Protein AF-A0A840NP09-F1 (afdb_monomer)

Mean predicted aligned error: 12.15 Å

Secondary structure (DSSP, 8-state):
---TTTTS-HHHHHHHHHHHHHHTT------TT-HHHHHHHHHHHHHHTT------TTTSTTSSHHHHHHHHHS--

pLDDT: mean 71.6, std 15.47, range [43.38, 91.0]

Radius of gyration: 16.86 Å; Cα contacts (8 Å, |Δi|>4): 39; chains: 1; bounding box: 53×30×27 Å

Nearest PDB structures (foldseek):
  7lc5-assembly1_A  TM=4.067E-01  e=2.789E+00  Thermotoga maritima MSB8
  7pi8-assembly1_w  TM=2.553E-01  e=5.711E+00  Mycoplasmoides pneumoniae M129

Structure (mmCIF, N/CA/C/O backbone):
data_AF-A0A840NP09-F1
#
_entry.id   AF-A0A840NP09-F1
#
loop_
_atom_site.group_PDB
_atom_site.id
_atom_site.type_symbol
_atom_site.label_atom_id
_atom_site.label_alt_id
_atom_site.label_comp_id
_atom_site.label_asym_id
_atom_site.label_entity_id
_atom_site.label_seq_id
_atom_site.pdbx_PDB_ins_code
_atom_site.Cartn_x
_atom_site.Cartn_y
_atom_site.Cartn_z
_atom_site.occupancy
_atom_site.B_iso_or_equiv
_atom_site.auth_seq_id
_atom_site.auth_comp_id
_atom_site.auth_asym_id
_atom_site.auth_atom_id
_atom_sit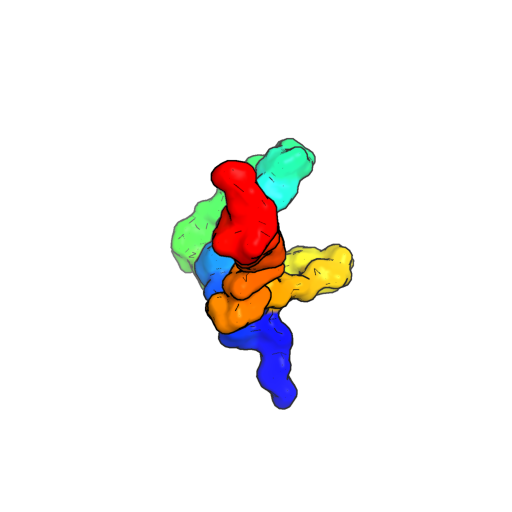e.pdbx_PDB_model_num
ATOM 1 N N . MET A 1 1 ? 5.282 -19.941 -11.002 1.00 43.66 1 MET A N 1
ATOM 2 C CA . MET A 1 1 ? 4.060 -19.520 -10.292 1.00 43.66 1 MET A CA 1
ATOM 3 C C . MET A 1 1 ? 4.126 -18.010 -10.218 1.00 43.66 1 MET A C 1
ATOM 5 O O . MET A 1 1 ? 5.079 -17.514 -9.639 1.00 43.66 1 MET A O 1
ATOM 9 N N . THR A 1 2 ? 3.234 -17.310 -10.912 1.00 51.72 2 THR A N 1
ATOM 10 C CA . THR A 1 2 ? 3.064 -15.851 -10.819 1.00 51.72 2 THR A CA 1
ATOM 11 C C . THR A 1 2 ? 2.630 -15.532 -9.392 1.00 51.72 2 THR A C 1
ATOM 13 O O . THR A 1 2 ? 1.714 -16.180 -8.875 1.00 51.72 2 THR A O 1
ATOM 16 N N . GLU A 1 3 ? 3.328 -14.622 -8.717 1.00 54.38 3 GLU A N 1
ATOM 17 C CA . GLU A 1 3 ? 2.933 -14.230 -7.369 1.00 54.38 3 GLU A CA 1
ATOM 18 C C . GLU A 1 3 ? 1.612 -13.446 -7.454 1.00 54.38 3 GLU A C 1
ATOM 20 O O . GLU A 1 3 ? 1.401 -12.707 -8.416 1.00 54.38 3 GLU A O 1
ATOM 25 N N . PRO A 1 4 ? 0.711 -13.540 -6.456 1.00 56.97 4 PRO A N 1
ATOM 26 C CA . PRO A 1 4 ? -0.570 -12.811 -6.448 1.00 56.97 4 PRO A CA 1
ATOM 27 C C . PRO A 1 4 ? -0.444 -11.286 -6.633 1.00 56.97 4 PRO A C 1
ATOM 29 O O . PRO A 1 4 ? -1.419 -10.600 -6.920 1.00 56.97 4 PRO A O 1
ATOM 32 N N . TRP A 1 5 ? 0.771 -10.768 -6.466 1.00 62.53 5 TRP A N 1
ATOM 33 C CA . TRP A 1 5 ? 1.165 -9.371 -6.561 1.00 62.53 5 TRP A CA 1
ATOM 34 C C . TRP A 1 5 ? 1.443 -8.908 -7.988 1.00 62.53 5 TRP A C 1
ATOM 36 O O . TRP A 1 5 ? 1.511 -7.702 -8.217 1.00 62.53 5 TRP A O 1
A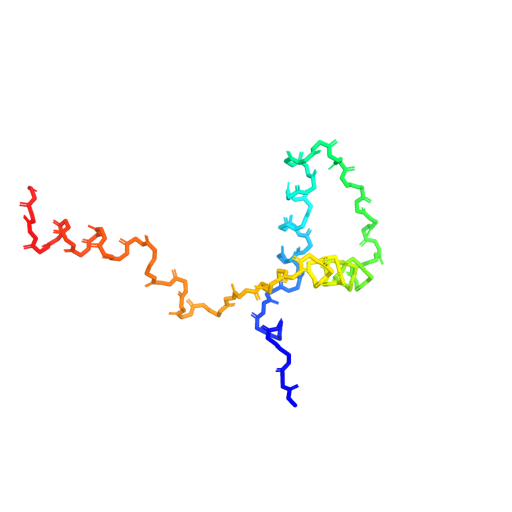TOM 46 N N . ASP A 1 6 ? 1.619 -9.831 -8.937 1.00 63.44 6 ASP A N 1
ATOM 47 C CA . ASP A 1 6 ? 2.030 -9.501 -10.306 1.00 63.44 6 ASP A CA 1
ATOM 48 C C . ASP A 1 6 ? 0.974 -8.669 -11.052 1.00 63.44 6 ASP A C 1
ATOM 50 O O . ASP A 1 6 ? 1.300 -7.977 -12.014 1.00 63.44 6 ASP A O 1
ATOM 54 N N . THR A 1 7 ? -0.279 -8.672 -10.582 1.00 68.00 7 THR A N 1
ATOM 55 C CA . THR A 1 7 ? -1.366 -7.851 -11.138 1.00 68.00 7 THR A CA 1
ATOM 56 C C . THR A 1 7 ? -1.620 -6.552 -10.370 1.00 68.00 7 THR A C 1
ATOM 58 O O . THR A 1 7 ? -2.377 -5.713 -10.856 1.00 68.00 7 THR A O 1
ATOM 61 N N . TYR A 1 8 ? -1.033 -6.369 -9.180 1.00 71.50 8 TYR A N 1
ATOM 62 C CA . TYR A 1 8 ? -1.256 -5.170 -8.371 1.00 71.50 8 TYR A CA 1
ATOM 63 C C . TYR A 1 8 ? -0.312 -4.039 -8.810 1.00 71.50 8 TYR A C 1
ATOM 65 O O . TYR A 1 8 ? 0.906 -4.246 -8.819 1.00 71.50 8 TYR A O 1
ATOM 73 N N . PRO A 1 9 ? -0.811 -2.829 -9.135 1.00 80.56 9 PRO A N 1
ATOM 74 C CA . PRO A 1 9 ? 0.054 -1.729 -9.548 1.00 80.56 9 PRO A CA 1
ATOM 75 C C . PRO A 1 9 ? 1.072 -1.376 -8.456 1.00 80.56 9 PRO A C 1
ATOM 77 O O . PRO A 1 9 ? 0.712 -0.936 -7.364 1.00 80.56 9 PRO A O 1
ATOM 80 N N . ALA A 1 10 ? 2.360 -1.551 -8.754 1.00 76.31 10 ALA A N 1
ATOM 81 C CA . ALA A 1 10 ? 3.427 -1.424 -7.763 1.00 76.31 10 ALA A CA 1
ATOM 82 C C . ALA A 1 10 ? 3.533 -0.011 -7.158 1.00 76.31 10 ALA A C 1
ATOM 84 O O . ALA A 1 10 ? 3.770 0.128 -5.962 1.00 76.31 10 ALA A O 1
ATOM 85 N N . ALA A 1 11 ? 3.285 1.031 -7.955 1.00 76.69 11 ALA A N 1
ATOM 86 C CA . ALA A 1 11 ? 3.235 2.407 -7.461 1.00 76.69 11 ALA A CA 1
ATOM 87 C C . ALA A 1 11 ? 2.061 2.636 -6.489 1.00 76.69 11 ALA A C 1
ATOM 89 O O . ALA A 1 11 ? 2.210 3.333 -5.489 1.00 76.69 11 ALA A O 1
ATOM 90 N N . LYS A 1 12 ? 0.909 1.997 -6.741 1.00 82.06 12 LYS A N 1
ATOM 91 C CA . LYS A 1 12 ? -0.271 2.100 -5.872 1.00 82.06 12 LYS A CA 1
ATOM 92 C C . LYS A 1 12 ? -0.014 1.450 -4.512 1.00 82.06 12 LYS A C 1
ATOM 94 O O . LYS A 1 12 ? -0.338 2.034 -3.490 1.00 82.06 12 LYS A O 1
ATOM 99 N N . LEU A 1 13 ? 0.674 0.308 -4.506 1.00 83.56 13 LEU A N 1
ATOM 100 C CA . LEU A 1 13 ? 1.036 -0.417 -3.286 1.00 83.56 13 LEU A CA 1
ATOM 101 C C . LEU A 1 13 ? 1.799 0.457 -2.282 1.00 83.56 13 LEU A C 1
ATOM 103 O O . LEU A 1 13 ? 1.547 0.384 -1.083 1.00 83.56 13 LEU A O 1
ATOM 107 N N . VAL A 1 14 ? 2.749 1.259 -2.767 1.00 86.81 14 VAL A N 1
ATOM 108 C CA . VAL A 1 14 ? 3.543 2.146 -1.906 1.00 86.81 14 VA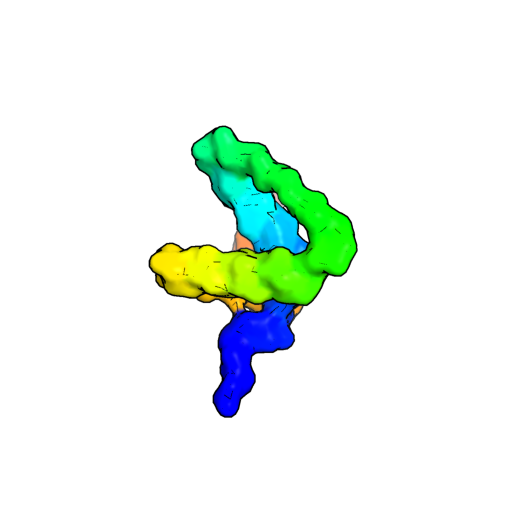L A CA 1
ATOM 109 C C . VAL A 1 14 ? 2.657 3.219 -1.274 1.00 86.81 14 VAL A C 1
ATOM 111 O O . VAL A 1 14 ? 2.802 3.489 -0.083 1.00 86.81 14 VAL A O 1
ATOM 114 N N . ASN A 1 15 ? 1.723 3.784 -2.040 1.00 86.31 15 ASN A N 1
ATOM 115 C CA . ASN A 1 15 ? 0.784 4.788 -1.542 1.00 86.31 15 ASN A CA 1
ATOM 116 C C . ASN A 1 15 ? -0.182 4.194 -0.514 1.00 86.31 15 ASN A C 1
ATOM 118 O O . ASN A 1 15 ? -0.315 4.754 0.567 1.00 86.31 15 ASN A O 1
ATOM 122 N N . ASP A 1 16 ? -0.766 3.026 -0.790 1.00 84.94 16 ASP A N 1
ATOM 123 C CA . ASP A 1 16 ? -1.701 2.378 0.138 1.00 84.94 16 ASP A CA 1
ATOM 124 C C . ASP A 1 16 ? -1.012 2.027 1.468 1.00 84.94 16 ASP A C 1
ATOM 126 O O . ASP A 1 16 ? -1.565 2.214 2.551 1.00 84.94 16 ASP A O 1
ATOM 130 N N . VAL A 1 17 ? 0.238 1.551 1.412 1.00 86.88 17 VAL A N 1
ATOM 131 C CA . VAL A 1 17 ? 1.042 1.322 2.620 1.00 86.88 17 VAL A CA 1
ATOM 132 C C . VAL A 1 17 ? 1.328 2.631 3.353 1.00 86.88 17 VAL A C 1
ATOM 134 O O . VAL A 1 17 ? 1.288 2.662 4.584 1.00 86.88 17 VAL A O 1
ATOM 137 N N . ALA A 1 18 ? 1.619 3.711 2.628 1.00 88.44 18 ALA A N 1
ATOM 138 C CA . ALA A 1 18 ? 1.869 5.007 3.237 1.00 88.44 18 ALA A CA 1
ATOM 139 C C . ALA A 1 18 ? 0.622 5.571 3.937 1.00 88.44 18 ALA A C 1
ATOM 141 O O . ALA A 1 18 ? 0.746 6.100 5.040 1.00 88.44 18 ALA A O 1
ATOM 142 N N . GLU A 1 19 ? -0.560 5.419 3.338 1.00 86.62 19 GLU A N 1
ATOM 143 C CA . GLU A 1 19 ? -1.848 5.794 3.932 1.00 86.62 19 GLU A CA 1
ATOM 144 C C . GLU A 1 19 ? -2.130 4.983 5.202 1.00 86.62 19 GLU A C 1
ATOM 146 O O . GLU A 1 19 ? -2.385 5.565 6.256 1.00 86.62 19 GLU A O 1
ATOM 151 N N . LEU A 1 20 ? -1.956 3.656 5.158 1.00 85.50 20 LEU A N 1
ATOM 152 C CA . LEU A 1 20 ? -2.114 2.791 6.334 1.00 85.50 20 LEU A CA 1
ATOM 153 C C . LEU A 1 20 ? -1.182 3.187 7.487 1.00 85.50 20 LEU A C 1
ATOM 155 O O . LEU A 1 20 ? -1.578 3.145 8.651 1.00 85.50 20 LEU A O 1
ATOM 159 N N . LEU A 1 21 ? 0.066 3.558 7.190 1.00 86.94 21 LEU A N 1
ATOM 160 C CA . LEU A 1 21 ? 1.002 4.033 8.210 1.00 86.94 21 LEU A CA 1
ATOM 161 C C . LEU A 1 21 ? 0.531 5.358 8.823 1.00 86.94 21 LEU A C 1
ATOM 163 O O . LEU A 1 21 ? 0.558 5.497 10.049 1.00 86.94 21 LEU A O 1
ATOM 167 N N . GLN A 1 22 ? 0.040 6.290 8.002 1.00 87.69 22 GLN A N 1
ATOM 168 C CA . GLN A 1 22 ? -0.484 7.576 8.470 1.00 87.69 22 GLN A CA 1
ATOM 169 C C . GLN A 1 22 ? -1.719 7.407 9.359 1.00 87.69 22 GLN A C 1
ATOM 171 O O . GLN A 1 22 ? -1.785 8.026 10.420 1.00 87.69 22 GLN A O 1
ATOM 176 N N . GLU A 1 23 ? -2.646 6.512 9.006 1.00 84.50 23 GLU A N 1
ATOM 177 C CA . GLU A 1 23 ? -3.801 6.160 9.850 1.00 84.50 23 GLU A CA 1
ATOM 178 C C . GLU A 1 23 ? -3.384 5.610 11.223 1.00 84.50 23 GLU A C 1
ATOM 180 O O . GLU A 1 23 ? -4.110 5.737 12.210 1.00 84.50 23 GLU A O 1
ATOM 185 N N . ARG A 1 24 ? -2.190 5.013 11.310 1.00 85.50 24 ARG A N 1
ATOM 186 C CA . ARG A 1 24 ? -1.591 4.513 12.556 1.00 85.50 24 ARG A CA 1
ATOM 187 C C . ARG A 1 24 ? -0.717 5.545 13.271 1.00 85.50 24 ARG A C 1
ATOM 189 O O . ARG A 1 24 ? -0.066 5.201 14.255 1.00 85.50 24 ARG A O 1
ATOM 196 N N . GLY A 1 25 ? -0.714 6.795 12.809 1.00 91.00 25 GLY A N 1
ATOM 197 C CA . GLY A 1 25 ? 0.053 7.895 13.393 1.00 91.00 25 GLY A CA 1
ATOM 198 C C . GLY A 1 25 ? 1.539 7.887 13.028 1.00 91.00 25 GLY A C 1
ATOM 199 O O . GLY A 1 25 ? 2.325 8.585 13.665 1.00 91.00 25 GLY A O 1
ATOM 200 N N . VAL A 1 26 ? 1.941 7.104 12.023 1.00 90.75 26 VAL A N 1
ATOM 201 C CA . VAL A 1 26 ? 3.311 7.072 11.503 1.00 90.75 26 VAL A CA 1
ATOM 202 C C . VAL A 1 26 ? 3.345 7.817 10.177 1.00 90.75 26 VAL A C 1
ATOM 204 O O . VAL A 1 26 ? 2.748 7.371 9.206 1.00 90.75 26 VAL A O 1
ATOM 207 N N . THR A 1 27 ? 4.079 8.926 10.102 1.00 89.44 27 THR A N 1
ATOM 208 C CA . THR A 1 27 ? 4.245 9.678 8.848 1.00 89.44 27 THR A CA 1
ATOM 209 C C . THR A 1 27 ? 5.452 9.147 8.066 1.00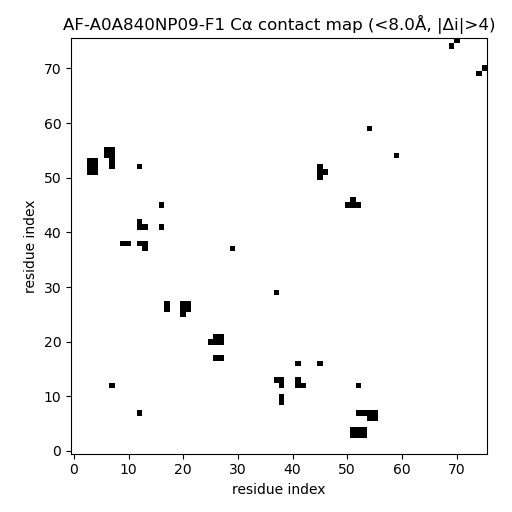 89.44 27 THR A C 1
ATOM 211 O O . THR A 1 27 ? 6.596 9.411 8.459 1.00 89.44 27 THR A O 1
ATOM 214 N N . PRO A 1 28 ? 5.250 8.391 6.970 1.00 84.50 28 PRO A N 1
ATOM 215 C CA . PRO A 1 28 ? 6.348 7.910 6.147 1.00 84.50 28 PRO A CA 1
ATOM 216 C C . PRO A 1 28 ? 6.965 9.063 5.347 1.00 84.50 28 PRO A C 1
ATOM 218 O O . PRO A 1 28 ? 6.258 9.908 4.805 1.00 84.50 28 PRO A O 1
ATOM 221 N N . HIS A 1 29 ? 8.292 9.062 5.235 1.00 85.94 29 HIS A N 1
ATOM 222 C CA . HIS A 1 29 ? 9.046 9.997 4.398 1.00 85.94 29 HIS A CA 1
ATOM 223 C C . HIS A 1 29 ? 9.673 9.212 3.241 1.00 85.94 29 HIS A C 1
ATOM 225 O O . HIS A 1 29 ? 10.717 8.579 3.425 1.00 85.94 29 HIS A O 1
ATOM 231 N N . PRO A 1 30 ? 9.020 9.156 2.070 1.00 76.50 30 PRO A N 1
ATOM 232 C CA . PRO A 1 30 ? 9.509 8.357 0.959 1.00 76.50 30 PRO A CA 1
ATOM 233 C C . PRO A 1 30 ? 10.749 9.002 0.324 1.00 76.50 30 PRO A C 1
ATOM 235 O O . PRO A 1 30 ? 10.722 10.161 -0.073 1.00 76.50 30 PRO A O 1
ATOM 238 N N . ALA A 1 31 ? 11.824 8.230 0.163 1.00 81.81 31 ALA A N 1
ATOM 239 C CA . ALA A 1 31 ? 12.973 8.633 -0.650 1.00 81.81 31 ALA A CA 1
ATOM 240 C C . ALA A 1 31 ? 12.609 8.513 -2.140 1.00 81.81 31 ALA A C 1
ATOM 242 O O . ALA A 1 31 ? 12.282 7.416 -2.601 1.00 81.81 31 ALA A O 1
ATOM 243 N N . GLU A 1 32 ? 12.561 9.634 -2.866 1.00 78.00 32 GLU A N 1
ATOM 244 C CA . GLU A 1 32 ? 12.066 9.718 -4.254 1.00 78.00 32 GLU A CA 1
ATOM 245 C C . GLU A 1 32 ? 12.902 8.922 -5.263 1.00 78.00 32 GLU A C 1
ATOM 247 O O . GLU A 1 32 ? 12.357 8.383 -6.223 1.00 78.00 32 GLU A O 1
ATOM 252 N N . ASP A 1 33 ? 14.192 8.752 -4.991 1.00 87.25 33 ASP A N 1
ATOM 253 C CA . ASP A 1 33 ? 15.183 8.067 -5.823 1.00 87.25 33 ASP A CA 1
ATOM 254 C C . ASP A 1 33 ? 15.190 6.534 -5.668 1.00 87.25 33 ASP A C 1
ATOM 256 O O . ASP A 1 33 ? 15.952 5.840 -6.341 1.00 87.25 33 ASP A O 1
ATOM 260 N N . ARG A 1 34 ? 14.339 5.980 -4.794 1.00 87.06 34 ARG A N 1
ATOM 261 C CA . ARG A 1 34 ? 14.388 4.566 -4.372 1.00 87.06 34 ARG A CA 1
ATOM 262 C C . ARG A 1 34 ? 13.093 3.805 -4.616 1.00 87.06 34 ARG A C 1
ATOM 264 O O . ARG A 1 34 ? 12.658 3.002 -3.793 1.00 87.06 34 ARG A O 1
ATOM 271 N N . GLU A 1 35 ? 12.450 4.042 -5.754 1.00 85.88 35 GLU A N 1
ATOM 272 C CA . GLU A 1 35 ? 11.143 3.454 -6.071 1.00 85.88 35 GLU A CA 1
ATOM 273 C C . GLU A 1 35 ? 11.105 1.922 -5.934 1.00 85.88 35 GLU A C 1
ATOM 275 O O . GLU A 1 35 ? 10.231 1.393 -5.246 1.00 85.88 35 GLU A O 1
ATOM 280 N N . ALA A 1 36 ? 12.081 1.214 -6.507 1.00 85.50 36 ALA A N 1
ATOM 281 C CA . ALA A 1 36 ? 12.148 -0.245 -6.436 1.00 85.50 36 ALA A CA 1
ATOM 282 C C . ALA A 1 36 ? 12.287 -0.765 -4.992 1.00 85.50 36 ALA A C 1
ATOM 284 O O . ALA A 1 36 ? 11.627 -1.737 -4.618 1.00 85.50 36 ALA A O 1
ATOM 285 N N . GLU A 1 37 ? 13.097 -0.097 -4.162 1.00 88.75 37 GLU A N 1
ATOM 286 C CA . GLU A 1 37 ? 13.261 -0.444 -2.744 1.00 88.75 37 GLU A CA 1
ATOM 287 C C . GLU A 1 37 ? 11.962 -0.204 -1.967 1.00 88.75 37 GLU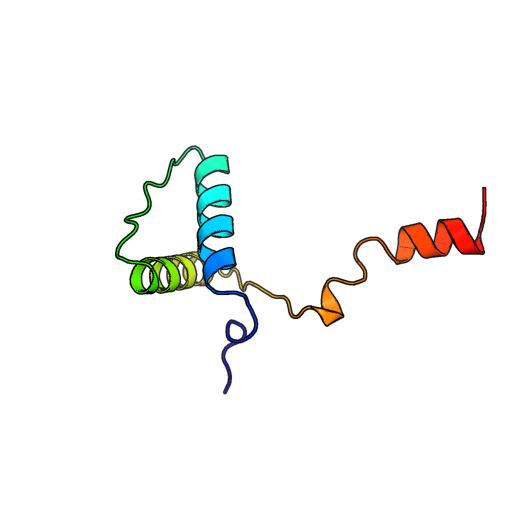 A C 1
ATOM 289 O O . GLU A 1 37 ? 11.557 -1.053 -1.172 1.00 88.75 37 GLU A O 1
ATOM 294 N N . ARG A 1 38 ? 11.266 0.912 -2.229 1.00 87.94 38 ARG A N 1
ATOM 295 C CA . ARG A 1 38 ? 9.971 1.223 -1.600 1.00 87.94 38 ARG A CA 1
ATOM 296 C C . ARG A 1 38 ? 8.921 0.173 -1.935 1.00 87.94 38 ARG A C 1
ATOM 298 O O . ARG A 1 38 ? 8.211 -0.276 -1.037 1.00 87.94 38 ARG A O 1
ATOM 305 N N . ILE A 1 39 ? 8.855 -0.256 -3.196 1.00 86.94 39 ILE A N 1
ATOM 306 C CA . ILE A 1 39 ? 7.955 -1.330 -3.628 1.00 86.94 39 ILE A CA 1
ATOM 307 C C . ILE A 1 39 ? 8.282 -2.610 -2.857 1.00 86.94 39 ILE A C 1
ATOM 309 O O . ILE A 1 39 ? 7.394 -3.179 -2.230 1.00 86.94 39 ILE A O 1
ATOM 313 N N . GLN A 1 40 ? 9.543 -3.052 -2.837 1.00 85.88 40 GLN A N 1
ATOM 314 C CA . GLN A 1 40 ? 9.931 -4.268 -2.112 1.00 85.88 40 GLN A CA 1
ATOM 315 C C . GLN A 1 40 ? 9.640 -4.183 -0.607 1.00 85.88 40 GLN A C 1
ATOM 317 O O . GLN A 1 40 ? 9.150 -5.150 -0.020 1.00 85.88 40 GLN A O 1
ATOM 322 N N . ALA A 1 41 ? 9.894 -3.033 0.018 1.00 87.50 41 ALA A N 1
ATOM 323 C CA . ALA A 1 41 ? 9.611 -2.806 1.431 1.00 87.50 41 ALA A CA 1
ATOM 324 C C . ALA A 1 41 ? 8.106 -2.872 1.728 1.00 87.50 41 ALA A C 1
ATOM 326 O O . ALA A 1 41 ? 7.700 -3.571 2.657 1.00 87.50 41 ALA A O 1
ATOM 327 N N . ALA A 1 42 ? 7.279 -2.224 0.903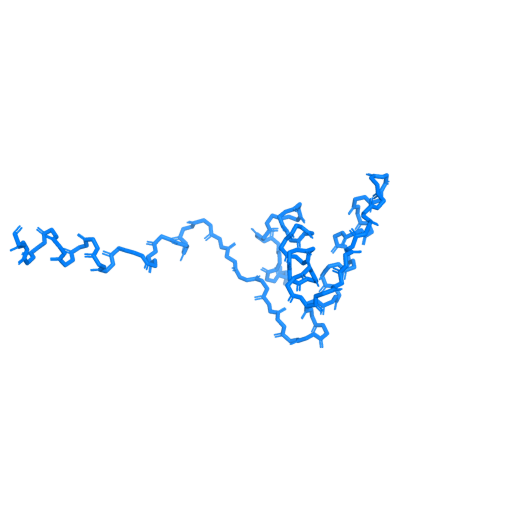 1.00 86.50 42 ALA A N 1
ATOM 328 C CA . ALA A 1 42 ? 5.824 -2.296 0.998 1.00 86.50 42 ALA A CA 1
ATOM 329 C C . ALA A 1 42 ? 5.324 -3.741 0.831 1.00 86.50 42 ALA A C 1
ATOM 331 O O . ALA A 1 42 ? 4.480 -4.200 1.605 1.00 86.50 42 ALA A O 1
ATOM 332 N N . ARG A 1 43 ? 5.917 -4.502 -0.106 1.00 83.31 43 ARG A N 1
ATOM 333 C CA . ARG A 1 43 ? 5.598 -5.925 -0.290 1.00 83.31 43 ARG A CA 1
ATOM 334 C C . ARG A 1 43 ? 5.890 -6.753 0.955 1.00 83.31 43 ARG A C 1
ATOM 336 O O . ARG A 1 43 ? 5.044 -7.509 1.436 1.00 83.31 43 ARG A O 1
ATOM 343 N N . LYS A 1 44 ? 7.092 -6.581 1.499 1.00 84.94 44 LYS A N 1
ATOM 344 C CA . LYS A 1 44 ? 7.548 -7.290 2.695 1.00 84.94 44 LYS A CA 1
ATOM 345 C C . LYS A 1 44 ? 6.698 -6.947 3.916 1.00 84.94 44 LYS A C 1
ATOM 347 O O . LYS A 1 44 ? 6.364 -7.846 4.682 1.00 84.94 44 LYS A O 1
ATOM 352 N N . LEU A 1 45 ? 6.328 -5.676 4.079 1.00 84.94 45 LEU A N 1
ATOM 353 C CA . LEU A 1 45 ? 5.512 -5.220 5.198 1.00 84.94 45 LEU A CA 1
ATOM 354 C C . LEU A 1 45 ? 4.136 -5.888 5.191 1.00 84.94 45 LEU A C 1
ATOM 356 O O . LEU A 1 45 ? 3.781 -6.539 6.169 1.00 84.94 45 LEU A O 1
ATOM 360 N N . LEU A 1 46 ? 3.386 -5.796 4.092 1.00 81.88 46 LEU A N 1
ATOM 361 C CA . LEU A 1 46 ? 2.055 -6.408 4.038 1.00 81.88 46 LEU A CA 1
ATOM 362 C C . LEU A 1 46 ? 2.131 -7.937 4.152 1.00 81.88 46 LEU A C 1
ATOM 364 O O . LEU A 1 46 ? 1.344 -8.523 4.891 1.00 81.88 46 LEU A O 1
ATOM 368 N N . SER A 1 47 ? 3.143 -8.572 3.545 1.00 79.56 47 SER A N 1
ATOM 369 C CA . SER A 1 47 ? 3.385 -10.015 3.709 1.00 79.56 47 SER A CA 1
ATOM 370 C C . SER A 1 47 ? 3.624 -10.398 5.173 1.00 79.56 47 SER A C 1
ATOM 372 O O . SER A 1 47 ? 3.089 -11.398 5.642 1.00 79.56 47 SER A O 1
ATOM 374 N N . SER A 1 48 ? 4.380 -9.587 5.924 1.00 80.50 48 SER A N 1
ATOM 375 C CA . SER A 1 48 ? 4.622 -9.817 7.357 1.00 80.50 48 SER A CA 1
ATOM 376 C C . SER A 1 48 ? 3.363 -9.681 8.219 1.00 80.50 48 SER A C 1
ATOM 378 O O . SER A 1 48 ? 3.283 -10.281 9.287 1.00 80.50 48 SER A O 1
ATOM 380 N N . LEU A 1 49 ? 2.367 -8.935 7.733 1.00 79.50 49 LEU A N 1
ATOM 381 C CA . LEU A 1 49 ? 1.059 -8.763 8.365 1.00 79.50 49 LEU A CA 1
ATOM 382 C C . LEU A 1 49 ? 0.029 -9.798 7.883 1.00 79.50 49 LEU A C 1
ATOM 384 O O . LEU A 1 49 ? -1.131 -9.732 8.281 1.00 79.50 49 LEU A O 1
ATOM 388 N N . GLY A 1 50 ? 0.421 -10.730 7.007 1.00 77.94 50 GLY A N 1
ATOM 389 C CA . GLY A 1 50 ? -0.499 -11.683 6.383 1.00 77.94 50 GLY A CA 1
ATOM 390 C C . GLY A 1 50 ? -1.490 -11.035 5.408 1.00 77.94 50 GLY A C 1
ATOM 391 O O . GLY A 1 50 ? -2.475 -11.663 5.026 1.00 77.94 50 GLY A O 1
ATOM 392 N N . VAL A 1 51 ? -1.249 -9.787 4.997 1.00 73.19 51 VAL A N 1
ATOM 393 C CA . VAL A 1 51 ? -2.086 -9.060 4.042 1.00 73.19 51 VAL A CA 1
ATOM 394 C C . VAL A 1 51 ? -1.603 -9.367 2.633 1.00 73.19 51 VAL A C 1
ATOM 396 O O . VAL A 1 51 ? -0.454 -9.107 2.279 1.00 73.19 51 VAL A O 1
ATOM 399 N N . THR A 1 52 ? -2.506 -9.895 1.812 1.00 67.69 52 THR A N 1
ATOM 400 C CA . THR A 1 52 ? -2.270 -10.081 0.378 1.00 67.69 52 THR A CA 1
ATOM 401 C C . THR A 1 52 ? -3.060 -9.018 -0.384 1.00 67.69 52 THR A C 1
ATOM 403 O O . THR A 1 52 ? -4.292 -9.094 -0.390 1.00 67.69 52 THR A O 1
ATOM 406 N N . PRO A 1 53 ? -2.403 -8.027 -1.020 1.00 61.59 53 PRO A N 1
ATOM 407 C CA .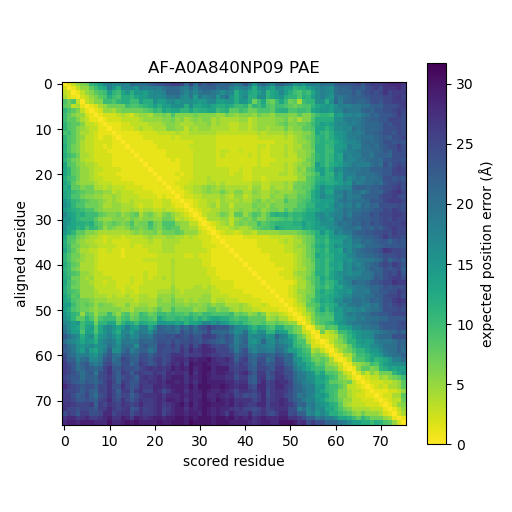 PRO A 1 53 ? -3.082 -7.078 -1.890 1.00 61.59 53 PRO A CA 1
ATOM 408 C C . PRO A 1 53 ? -3.677 -7.853 -3.052 1.00 61.59 53 PRO A C 1
ATOM 410 O O . PRO A 1 53 ? -2.967 -8.403 -3.890 1.00 61.59 53 PRO A O 1
ATOM 413 N N . THR A 1 54 ? -4.995 -7.934 -3.082 1.00 63.88 54 THR A N 1
ATOM 414 C CA . THR A 1 54 ? -5.710 -8.477 -4.225 1.00 63.88 54 THR A CA 1
ATOM 415 C C . THR A 1 54 ? -6.316 -7.295 -4.952 1.00 63.88 54 THR A C 1
ATOM 417 O O . THR A 1 54 ? -6.938 -6.450 -4.317 1.00 63.88 54 THR A O 1
ATOM 420 N N . LEU A 1 55 ? -6.075 -7.198 -6.262 1.00 57.62 55 LEU A N 1
ATOM 421 C CA . LEU A 1 55 ? -7.122 -6.950 -7.257 1.00 57.62 55 LEU A CA 1
ATOM 422 C C . LEU A 1 55 ? -6.552 -6.888 -8.679 1.00 57.62 55 LEU A C 1
ATOM 424 O O . LEU A 1 55 ? -5.512 -6.281 -8.929 1.00 57.62 55 LEU A O 1
ATOM 428 N N . SER A 1 56 ? -7.301 -7.481 -9.611 1.00 51.31 56 SER A N 1
ATOM 429 C CA . SER A 1 56 ? -7.242 -7.191 -11.043 1.00 51.31 56 SER A CA 1
ATOM 430 C C . SER A 1 56 ? -8.499 -6.393 -11.459 1.00 51.31 56 SER A C 1
ATOM 432 O O . SER A 1 56 ? -9.547 -6.551 -10.818 1.00 51.31 56 SER A O 1
ATOM 434 N N . PRO A 1 57 ? -8.431 -5.541 -12.508 1.00 45.78 57 PRO A N 1
ATOM 435 C CA . PRO A 1 57 ? -9.453 -4.526 -12.838 1.00 45.78 57 PRO A CA 1
ATOM 436 C C . PRO A 1 57 ? -10.882 -5.056 -13.010 1.00 45.78 57 PRO A C 1
ATOM 438 O O . PRO A 1 57 ? -11.859 -4.361 -12.753 1.00 45.78 57 PRO A O 1
ATOM 441 N N . GLU A 1 58 ? -11.006 -6.311 -13.413 1.00 49.56 58 GLU A N 1
ATOM 442 C CA . GLU A 1 58 ? -12.267 -6.966 -13.755 1.00 49.56 58 GLU A CA 1
ATOM 443 C C . GLU A 1 58 ? -13.050 -7.417 -12.508 1.00 49.56 58 GLU A C 1
ATOM 445 O O . GLU A 1 58 ? -14.252 -7.649 -12.582 1.00 49.56 58 GLU A O 1
ATOM 450 N N . LYS A 1 59 ? -12.388 -7.518 -11.343 1.00 47.94 59 LYS A N 1
ATOM 451 C CA . LYS A 1 59 ? -12.991 -7.992 -10.081 1.00 47.94 59 LYS A CA 1
ATOM 452 C C . LYS A 1 59 ? -13.235 -6.908 -9.032 1.00 47.94 59 LYS A C 1
ATOM 454 O O . LYS A 1 59 ? -13.896 -7.180 -8.036 1.00 47.94 59 LYS A O 1
ATOM 459 N N . SER A 1 60 ? -12.765 -5.680 -9.252 1.00 46.78 60 SER A N 1
ATOM 460 C CA . SER A 1 60 ? -13.180 -4.514 -8.448 1.00 46.78 60 SER A CA 1
ATOM 461 C C . SER A 1 60 ? -14.587 -4.021 -8.804 1.00 46.78 60 SER A C 1
ATOM 463 O O . SER A 1 60 ? -15.161 -3.207 -8.085 1.00 46.78 60 SER A O 1
ATOM 465 N N . LEU A 1 61 ? -15.146 -4.510 -9.911 1.00 43.38 61 LEU A N 1
ATOM 466 C CA . LEU A 1 61 ? -16.428 -4.107 -10.476 1.00 43.38 61 LEU A CA 1
ATOM 467 C C . LEU A 1 61 ? -17.624 -4.861 -9.864 1.00 43.38 61 LEU A C 1
ATOM 469 O O . LEU A 1 61 ? -18.512 -5.259 -10.597 1.00 43.38 61 LEU A O 1
ATOM 473 N N . ASP A 1 62 ? -17.681 -5.043 -8.539 1.00 50.41 62 ASP A N 1
ATOM 474 C CA .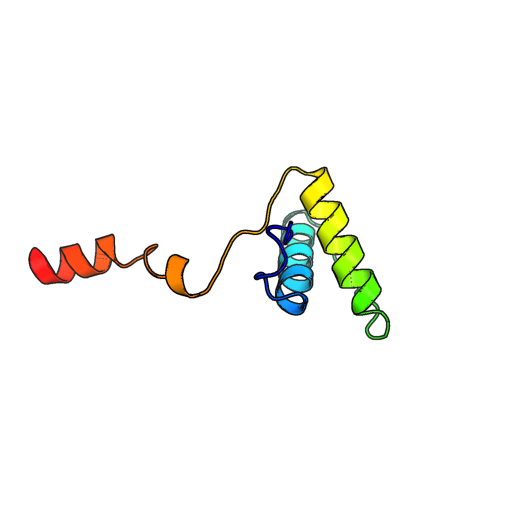 ASP A 1 62 ? -18.972 -5.189 -7.834 1.00 50.41 62 ASP A CA 1
ATOM 475 C C . ASP A 1 62 ? -18.870 -4.971 -6.309 1.00 50.41 62 ASP A C 1
ATOM 477 O O . ASP A 1 62 ? -19.186 -5.848 -5.510 1.00 50.41 62 ASP A O 1
ATOM 481 N N . LEU A 1 63 ? -18.409 -3.795 -5.870 1.00 47.06 63 LEU A N 1
ATOM 482 C CA . LEU A 1 63 ? -18.667 -3.356 -4.484 1.00 47.06 63 LEU A CA 1
ATOM 483 C C . LEU A 1 63 ? -19.876 -2.408 -4.380 1.00 47.06 63 LEU A C 1
ATOM 485 O O . LEU A 1 63 ? -20.359 -2.157 -3.284 1.00 47.06 63 LEU A O 1
ATOM 489 N N . ASN A 1 64 ? -20.406 -1.944 -5.519 1.00 50.47 64 ASN A N 1
ATOM 490 C CA . ASN A 1 64 ? -21.611 -1.105 -5.618 1.00 50.47 64 ASN A CA 1
ATOM 491 C C . ASN A 1 64 ? -22.617 -1.597 -6.676 1.00 50.47 64 ASN A C 1
ATOM 493 O O . ASN A 1 64 ? -23.683 -1.000 -6.830 1.00 50.47 64 ASN A O 1
ATOM 497 N N . GLY A 1 65 ? -22.297 -2.635 -7.451 1.00 52.16 65 GLY A N 1
ATOM 498 C CA . GLY A 1 65 ? -23.168 -3.138 -8.514 1.00 52.16 65 GLY A CA 1
ATOM 499 C C . GLY A 1 65 ? -24.424 -3.791 -7.948 1.00 52.16 65 GLY A C 1
ATOM 500 O O . GLY A 1 65 ? -25.492 -3.554 -8.494 1.00 52.16 65 GLY A O 1
ATOM 501 N N . HIS A 1 66 ? -24.354 -4.469 -6.798 1.00 53.78 66 HIS A N 1
ATOM 502 C CA . HIS A 1 66 ? -25.544 -4.989 -6.112 1.00 53.78 66 HIS A CA 1
ATOM 503 C C . HIS A 1 66 ? -26.513 -3.872 -5.672 1.00 53.78 66 HIS A C 1
ATOM 505 O O . HIS A 1 66 ? -27.722 -3.974 -5.880 1.00 53.78 66 HIS A 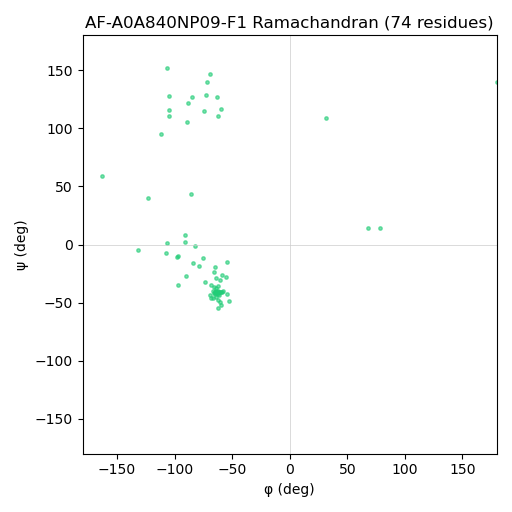O 1
ATOM 511 N N . THR A 1 67 ? -25.990 -2.767 -5.130 1.00 55.16 67 THR A N 1
ATOM 512 C CA . THR A 1 67 ? -26.789 -1.604 -4.700 1.00 55.16 67 THR A CA 1
ATOM 513 C C . THR A 1 67 ? -27.386 -0.859 -5.897 1.00 55.16 67 THR A C 1
ATOM 515 O O . THR A 1 67 ? -28.574 -0.543 -5.898 1.00 55.16 67 THR A O 1
ATOM 518 N N . ASN A 1 68 ? -26.600 -0.642 -6.956 1.00 56.66 68 ASN A N 1
ATOM 519 C CA . ASN A 1 68 ? -27.055 0.035 -8.174 1.00 56.66 68 ASN A CA 1
ATOM 520 C C . ASN A 1 68 ? -27.988 -0.834 -9.035 1.00 56.66 68 ASN A C 1
ATOM 522 O O . ASN A 1 68 ? -28.884 -0.306 -9.690 1.00 56.66 68 ASN A O 1
ATOM 526 N N . TYR A 1 69 ? -27.807 -2.157 -9.039 1.00 56.47 69 TYR A N 1
ATOM 527 C CA . TYR A 1 69 ? -28.705 -3.110 -9.692 1.00 56.47 69 TYR A CA 1
ATOM 528 C C . TYR A 1 69 ? -30.049 -3.169 -8.966 1.00 56.47 69 TYR A C 1
ATOM 530 O O . TYR A 1 69 ? -31.083 -3.035 -9.615 1.00 56.47 69 TYR A O 1
ATOM 538 N N . ASN A 1 70 ? -30.053 -3.264 -7.631 1.00 55.03 70 ASN A N 1
ATOM 539 C CA . ASN A 1 70 ? -31.296 -3.236 -6.858 1.00 55.03 70 ASN A CA 1
ATOM 540 C C . ASN A 1 70 ? -32.036 -1.902 -7.004 1.00 55.03 70 ASN A C 1
ATOM 542 O O . ASN A 1 70 ? -33.238 -1.923 -7.236 1.00 55.03 70 ASN A O 1
ATOM 546 N N . ALA A 1 71 ? -31.343 -0.758 -6.984 1.00 60.31 71 ALA A N 1
ATOM 547 C CA . ALA A 1 71 ? -31.973 0.541 -7.248 1.00 60.31 71 ALA A CA 1
ATOM 548 C C . ALA A 1 71 ? -32.598 0.628 -8.655 1.00 60.31 71 ALA A C 1
ATOM 550 O O . ALA A 1 71 ? -33.601 1.301 -8.859 1.00 60.31 71 ALA A O 1
ATOM 551 N N . ARG A 1 72 ? -32.029 -0.075 -9.640 1.00 54.88 72 ARG A N 1
ATOM 552 C CA . ARG A 1 72 ? -32.473 -0.035 -11.040 1.00 54.88 72 ARG A CA 1
ATOM 553 C C . ARG A 1 72 ? -33.544 -1.078 -11.385 1.00 54.88 72 ARG A C 1
ATOM 555 O O . ARG A 1 72 ? -34.307 -0.858 -12.320 1.00 54.88 72 ARG A O 1
ATOM 562 N N . VAL A 1 73 ? -33.591 -2.204 -10.670 1.00 59.97 73 VAL A N 1
ATOM 563 C CA . VAL A 1 73 ? -34.556 -3.304 -10.878 1.00 59.97 73 VAL A CA 1
ATOM 564 C C . VAL A 1 73 ? -35.750 -3.211 -9.931 1.00 59.97 73 VAL A C 1
ATOM 566 O O . VAL A 1 73 ? -36.864 -3.545 -10.328 1.00 59.97 73 VAL A O 1
ATOM 569 N N . HIS A 1 74 ? -35.531 -2.745 -8.702 1.00 60.09 74 HIS A N 1
ATOM 570 C CA . HIS A 1 74 ? -36.564 -2.616 -7.674 1.00 60.09 74 HIS A CA 1
ATOM 571 C C . HIS A 1 74 ? -36.998 -1.177 -7.405 1.00 60.09 74 HIS A C 1
ATOM 573 O O . HIS A 1 74 ? -37.859 -1.020 -6.553 1.00 60.09 74 HIS A O 1
ATOM 579 N N . GLY A 1 75 ? -36.429 -0.206 -8.138 1.00 48.59 75 GLY A N 1
ATOM 580 C CA . GLY A 1 75 ? -36.904 1.169 -8.333 1.00 48.59 75 GLY A CA 1
ATOM 581 C C . GLY A 1 75 ? -37.667 1.792 -7.169 1.00 48.59 75 GLY A C 1
ATOM 582 O O . GLY A 1 75 ? -38.834 1.468 -6.970 1.00 48.59 75 GLY A O 1
ATOM 583 N N . ASP A 1 76 ? -37.038 2.747 -6.490 1.00 50.41 76 ASP A N 1
ATOM 584 C CA . ASP A 1 76 ? -37.812 3.823 -5.861 1.00 50.41 76 ASP A CA 1
ATOM 585 C C . ASP A 1 76 ? -38.145 4.875 -6.935 1.00 50.41 76 ASP A C 1
ATOM 587 O O . ASP A 1 76 ? -37.207 5.261 -7.680 1.00 50.41 76 ASP A O 1
#

Solvent-accessible surface area (backbone atoms only — not comparable to full-atom values): 4763 Å² total; per-residue (Å²): 131,86,59,77,53,79,64,38,60,58,74,54,48,38,51,56,48,42,50,55,34,42,78,71,75,39,81,75,81,83,64,84,92,40,57,71,58,47,35,53,50,40,52,52,50,35,52,74,70,72,47,76,72,78,58,52,85,84,72,66,76,61,86,53,48,69,61,54,45,46,52,69,75,67,52,130

Foldseek 3Di:
DDDQCNQPDLVVLLVVLQVVCVVVVHHDDDDPVPSVVSSVVSVVVCVVVVHDDDDHPVPVPPPCCVVVVCCVVVPD

Sequence (76 aa):
MTEPWDTYPAAKLVNDVAELLQERGVTPHPAEDREAERIQAARKLLSSLGVTPTLSPEKSLDLNGHTNYNARVHGD

Organism: NCBI:txid455344